Protein AF-A0A0D2ZWQ7-F1 (afdb_monomer_lite)

Organism: NCBI:txid109376

Structure (mmCIF, N/CA/C/O backbone):
data_AF-A0A0D2ZWQ7-F1
#
_entry.id   AF-A0A0D2ZWQ7-F1
#
loop_
_atom_site.group_PDB
_atom_site.id
_atom_site.type_symbol
_atom_site.label_atom_id
_atom_site.label_alt_id
_atom_site.label_comp_id
_atom_site.label_asym_id
_atom_site.label_entity_id
_atom_site.label_seq_id
_atom_site.pdbx_PDB_ins_code
_atom_site.Cartn_x
_atom_site.Cartn_y
_atom_site.Cartn_z
_atom_site.occupancy
_atom_site.B_iso_or_equiv
_atom_site.auth_seq_id
_atom_site.auth_comp_id
_atom_site.auth_asym_id
_atom_site.auth_atom_id
_atom_site.pdbx_PDB_model_num
ATOM 1 N N . MET A 1 1 ? -3.722 4.386 -7.319 1.00 61.53 1 MET A N 1
ATOM 2 C CA . MET A 1 1 ? -4.196 3.018 -7.035 1.00 61.53 1 MET A CA 1
ATOM 3 C C . MET A 1 1 ? -5.695 3.056 -6.794 1.00 61.53 1 MET A C 1
ATOM 5 O O . MET A 1 1 ? -6.124 3.826 -5.941 1.00 61.53 1 MET A O 1
ATOM 9 N N . MET A 1 2 ? -6.495 2.307 -7.557 1.00 65.75 2 MET A N 1
ATOM 10 C CA . MET A 1 2 ? -7.958 2.327 -7.423 1.00 65.75 2 MET A CA 1
ATOM 11 C C . MET A 1 2 ? -8.424 1.376 -6.317 1.00 65.75 2 MET A C 1
ATOM 13 O O . MET A 1 2 ? -8.824 0.245 -6.560 1.00 65.75 2 MET A O 1
ATOM 17 N N . TYR A 1 3 ? -8.376 1.853 -5.074 1.00 66.62 3 TYR A N 1
ATOM 18 C CA . TYR A 1 3 ? -8.781 1.087 -3.887 1.00 66.62 3 TYR A CA 1
ATOM 19 C C . TYR A 1 3 ? -10.262 0.687 -3.869 1.00 66.62 3 TYR A C 1
ATOM 21 O O . TYR A 1 3 ? -10.643 -0.233 -3.151 1.00 66.62 3 TYR A O 1
ATOM 29 N N . SER A 1 4 ? -11.090 1.356 -4.673 1.00 66.12 4 SER A N 1
ATOM 30 C CA . SER A 1 4 ? -12.490 0.998 -4.917 1.00 66.12 4 SER A CA 1
ATOM 31 C C . SER A 1 4 ? -12.658 -0.352 -5.619 1.00 66.12 4 SER A C 1
ATOM 33 O O . SER A 1 4 ? -13.744 -0.918 -5.565 1.00 66.12 4 SER A O 1
ATOM 35 N N . MET A 1 5 ? -11.604 -0.869 -6.259 1.00 71.50 5 MET A N 1
ATOM 36 C CA . MET A 1 5 ? -11.620 -2.137 -6.993 1.00 71.50 5 MET A CA 1
ATOM 37 C C . MET A 1 5 ? -11.213 -3.344 -6.143 1.00 71.50 5 MET A C 1
ATOM 39 O O . MET A 1 5 ? -11.209 -4.462 -6.654 1.00 71.50 5 MET A O 1
ATOM 43 N N . LEU A 1 6 ? -10.855 -3.146 -4.868 1.00 82.38 6 LEU A N 1
ATOM 44 C CA . LEU A 1 6 ? -10.556 -4.267 -3.982 1.00 82.38 6 LEU A CA 1
ATOM 45 C C . LEU A 1 6 ? -11.805 -5.135 -3.826 1.00 82.38 6 LEU A C 1
ATOM 47 O O . LEU A 1 6 ? -12.856 -4.652 -3.405 1.00 82.38 6 LEU A O 1
ATOM 51 N N . ARG A 1 7 ? -11.675 -6.418 -4.164 1.00 84.25 7 ARG A N 1
ATOM 52 C CA . ARG A 1 7 ? -12.740 -7.411 -3.979 1.00 84.25 7 ARG A CA 1
ATOM 53 C C . ARG A 1 7 ? -12.816 -7.884 -2.530 1.00 84.25 7 ARG A C 1
ATOM 55 O O . ARG A 1 7 ? -13.904 -8.136 -2.024 1.00 84.25 7 ARG A O 1
ATOM 62 N N . PHE A 1 8 ? -11.661 -7.941 -1.866 1.00 87.25 8 PHE A N 1
ATOM 63 C CA . PHE A 1 8 ? -11.509 -8.420 -0.497 1.00 87.25 8 PHE A CA 1
ATOM 64 C C . PHE A 1 8 ? -10.645 -7.482 0.353 1.00 87.25 8 PHE A C 1
ATOM 66 O O . PHE A 1 8 ? -9.791 -6.744 -0.150 1.00 87.25 8 PHE A O 1
ATOM 73 N N . GLY A 1 9 ? -10.851 -7.540 1.668 1.00 87.38 9 GLY A N 1
ATOM 74 C CA . GLY A 1 9 ? -10.054 -6.867 2.693 1.00 87.38 9 GLY A CA 1
ATOM 75 C C . GLY A 1 9 ? -8.712 -7.552 2.930 1.00 87.38 9 GLY A C 1
ATOM 76 O O . GLY A 1 9 ? -8.467 -8.088 4.008 1.00 87.38 9 GLY A O 1
ATOM 77 N N . TYR A 1 10 ? -7.837 -7.558 1.923 1.00 88.88 10 TYR A N 1
ATOM 78 C CA . TYR A 1 10 ? -6.479 -8.079 2.078 1.00 88.88 10 TYR A CA 1
ATOM 79 C C . TYR A 1 10 ? -5.707 -7.278 3.139 1.00 88.88 10 TYR A C 1
ATOM 81 O O . TYR A 1 10 ? -5.833 -6.064 3.232 1.00 88.88 10 TYR A O 1
ATOM 89 N N . SER A 1 11 ? -4.887 -7.938 3.958 1.00 85.38 11 SER A N 1
ATOM 90 C CA . SER A 1 11 ? -4.114 -7.247 5.004 1.00 85.38 11 SER A CA 1
ATOM 91 C C . SER A 1 11 ? -2.804 -6.645 4.487 1.00 85.38 11 SER A C 1
ATOM 93 O O . SER A 1 11 ? -2.291 -5.679 5.054 1.00 85.38 11 SER A O 1
ATOM 95 N N . LYS A 1 12 ? -2.238 -7.217 3.416 1.00 89.00 12 LYS A N 1
ATOM 96 C CA . LYS A 1 12 ? -0.945 -6.840 2.827 1.00 89.00 12 LYS A CA 1
ATOM 97 C C . LYS A 1 12 ? -0.994 -6.973 1.308 1.00 89.00 12 LYS A C 1
ATOM 99 O O . LYS A 1 12 ? -1.640 -7.877 0.788 1.00 89.00 12 LYS A O 1
ATOM 104 N N . TRP A 1 13 ? -0.205 -6.151 0.615 1.00 88.81 13 TRP A N 1
ATOM 105 C CA . TRP A 1 13 ? -0.049 -6.197 -0.844 1.00 88.81 13 TRP A CA 1
ATOM 106 C C . TRP A 1 13 ? 0.357 -7.577 -1.378 1.00 88.81 13 TRP A C 1
ATOM 108 O O . TRP A 1 13 ? -0.135 -8.022 -2.407 1.00 88.81 13 TRP A O 1
ATOM 118 N N . SER A 1 14 ? 1.259 -8.267 -0.679 1.00 89.44 14 SER A N 1
ATOM 119 C CA . SER A 1 14 ? 1.778 -9.570 -1.105 1.00 89.44 14 SER A CA 1
ATOM 120 C C . SER A 1 14 ? 0.754 -10.704 -1.037 1.00 89.44 14 SER A C 1
ATOM 122 O O . SER A 1 14 ? 0.969 -11.725 -1.678 1.00 89.44 14 SER A O 1
ATOM 124 N N . VAL A 1 15 ? -0.327 -10.532 -0.267 1.00 91.19 15 VAL A N 1
ATOM 125 C CA . VAL A 1 15 ? -1.411 -11.520 -0.121 1.00 91.19 15 VAL A CA 1
ATOM 126 C C . VAL A 1 15 ? -2.427 -11.395 -1.261 1.00 91.19 15 VAL A C 1
ATOM 128 O O . VAL A 1 15 ? -3.196 -12.319 -1.502 1.00 91.19 15 VAL A O 1
ATOM 131 N N . ILE A 1 16 ? -2.422 -10.268 -1.977 1.00 90.81 16 ILE A N 1
ATOM 132 C CA . ILE A 1 16 ? -3.299 -10.055 -3.126 1.00 90.81 16 ILE A CA 1
ATOM 133 C C . ILE A 1 16 ? -2.891 -11.029 -4.245 1.00 90.81 16 ILE A C 1
ATOM 135 O O . ILE A 1 16 ? -1.696 -11.105 -4.572 1.00 90.81 16 ILE A O 1
ATOM 139 N N . PRO A 1 17 ? -3.853 -11.752 -4.846 1.00 92.69 17 PRO A N 1
ATOM 140 C CA . PRO A 1 17 ? -3.604 -12.635 -5.976 1.00 92.69 17 PRO A CA 1
ATOM 141 C C . PRO A 1 17 ? -2.795 -11.960 -7.095 1.00 92.69 17 PRO A C 1
ATOM 143 O O . PRO A 1 17 ? -2.876 -10.748 -7.322 1.00 92.69 17 PRO A O 1
ATOM 146 N N . SER A 1 18 ? -1.927 -12.726 -7.757 1.00 90.38 18 SER A N 1
ATOM 147 C CA . SER A 1 18 ? -1.041 -12.190 -8.800 1.00 90.38 18 SER A CA 1
ATOM 148 C C . SER A 1 18 ? -1.811 -11.641 -9.996 1.00 90.38 18 SER A C 1
ATOM 150 O O . SER A 1 18 ? -1.415 -10.611 -10.526 1.00 90.38 18 SER A O 1
ATOM 152 N N . ASP A 1 19 ? -2.916 -12.280 -10.370 1.00 90.31 19 ASP A N 1
ATOM 153 C CA . ASP A 1 19 ? -3.829 -11.844 -11.426 1.00 90.31 19 ASP A CA 1
ATOM 154 C C . ASP A 1 19 ? -4.469 -10.485 -11.106 1.00 90.31 19 ASP A C 1
ATOM 156 O O . ASP A 1 19 ? -4.467 -9.596 -11.956 1.00 90.31 19 ASP A O 1
ATOM 160 N N . GLU A 1 20 ? -4.923 -10.255 -9.869 1.00 89.81 20 GLU A N 1
ATOM 161 C CA . GLU A 1 20 ? -5.430 -8.937 -9.453 1.00 89.81 20 GLU A CA 1
ATOM 162 C C . GLU A 1 20 ? -4.343 -7.852 -9.516 1.00 89.81 20 GLU A C 1
ATOM 164 O O . GLU A 1 20 ? -4.583 -6.746 -10.009 1.00 89.81 20 GLU A 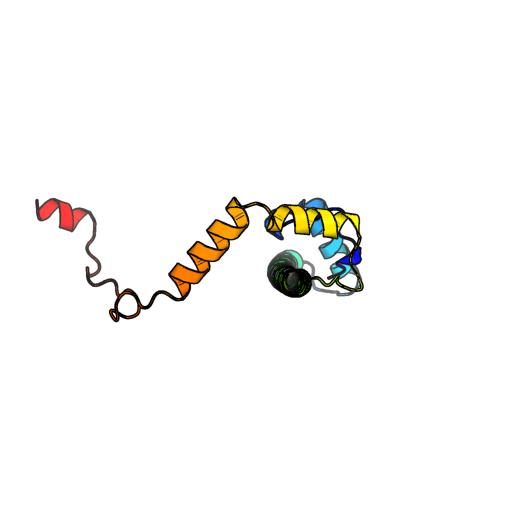O 1
ATOM 169 N N . ARG A 1 21 ? -3.120 -8.167 -9.069 1.00 90.88 21 ARG A N 1
ATOM 170 C CA . ARG A 1 21 ? -1.989 -7.228 -9.158 1.00 90.88 21 ARG A CA 1
ATOM 171 C C . ARG A 1 21 ? -1.596 -6.934 -10.604 1.00 90.88 21 ARG A C 1
ATOM 173 O O . ARG A 1 21 ? -1.276 -5.790 -10.929 1.00 90.88 21 ARG A O 1
ATOM 180 N N . GLU A 1 22 ? -1.651 -7.943 -11.466 1.00 91.12 22 GLU A N 1
ATOM 181 C CA . GLU A 1 22 ? -1.363 -7.811 -12.889 1.00 91.12 22 GLU A CA 1
ATOM 182 C C . GLU A 1 22 ? -2.417 -6.962 -13.604 1.00 91.12 22 GLU A C 1
ATOM 184 O O . GLU A 1 22 ? -2.057 -6.114 -14.417 1.00 91.12 22 GLU A O 1
ATOM 189 N N . LEU A 1 23 ? -3.703 -7.104 -13.268 1.00 91.12 23 LEU A N 1
ATOM 190 C CA . LEU A 1 23 ? -4.764 -6.254 -13.821 1.00 91.12 23 LEU A CA 1
ATOM 191 C C . LEU A 1 23 ? -4.494 -4.767 -13.563 1.00 91.12 23 LEU A C 1
ATOM 193 O O . LEU A 1 23 ? -4.636 -3.945 -14.469 1.00 91.12 23 LEU A O 1
ATOM 197 N N . TRP A 1 24 ? -4.047 -4.411 -12.359 1.00 89.69 24 TRP A N 1
ATOM 198 C CA . TRP A 1 24 ? -3.682 -3.028 -12.052 1.00 89.69 24 TRP A CA 1
ATOM 199 C C . TRP A 1 24 ? -2.438 -2.558 -12.801 1.00 89.69 24 TRP A C 1
ATOM 201 O O . TRP A 1 24 ? -2.390 -1.402 -13.222 1.00 89.69 24 TRP A O 1
ATOM 211 N N . PHE A 1 25 ? -1.453 -3.436 -12.996 1.00 91.81 25 PHE A N 1
ATOM 212 C CA . PHE A 1 25 ? -0.293 -3.113 -13.822 1.00 91.81 25 PHE A CA 1
ATOM 213 C C . PHE A 1 25 ? -0.685 -2.895 -15.289 1.00 91.81 25 PHE A C 1
ATOM 215 O O . PHE A 1 25 ? -0.237 -1.929 -15.897 1.00 91.81 25 PHE A O 1
ATOM 222 N N . ARG A 1 26 ? -1.573 -3.730 -15.842 1.00 91.50 26 ARG A N 1
ATOM 223 C CA . ARG A 1 26 ? -2.101 -3.577 -17.206 1.00 91.50 26 ARG A CA 1
ATOM 224 C C . ARG A 1 26 ? -2.860 -2.263 -17.373 1.00 91.50 26 ARG A C 1
ATOM 226 O O . ARG A 1 26 ? -2.654 -1.586 -18.370 1.00 91.50 26 ARG A O 1
ATOM 233 N N . GLN A 1 27 ? -3.675 -1.870 -16.393 1.00 90.50 27 GLN A N 1
ATOM 234 C CA . GLN A 1 27 ? -4.362 -0.574 -16.418 1.00 90.50 27 GLN A CA 1
ATOM 235 C C . GLN A 1 27 ? -3.366 0.591 -16.418 1.00 90.50 27 GLN A C 1
ATOM 237 O O . GLN A 1 27 ? -3.518 1.538 -17.180 1.00 90.50 27 GLN A O 1
ATOM 242 N N . PHE A 1 28 ? -2.319 0.505 -15.596 1.00 91.12 28 PHE A N 1
ATOM 243 C CA . PHE A 1 28 ? -1.232 1.480 -15.605 1.00 91.12 28 PHE A CA 1
ATOM 244 C C . PHE A 1 28 ? -0.511 1.512 -16.966 1.00 91.12 28 PHE A C 1
ATOM 246 O O . PHE A 1 28 ? -0.277 2.582 -17.512 1.00 91.12 28 PHE A O 1
ATOM 253 N N . ALA A 1 29 ?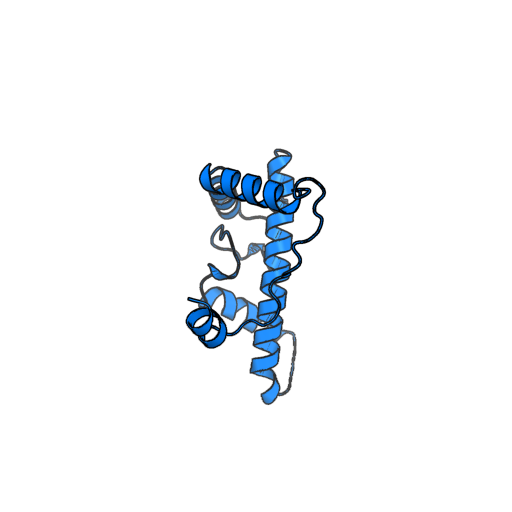 -0.232 0.354 -17.563 1.00 92.25 29 ALA A N 1
ATOM 254 C CA . ALA A 1 29 ? 0.415 0.249 -18.871 1.00 92.25 29 ALA A CA 1
ATOM 255 C C . ALA A 1 29 ? -0.428 0.782 -20.044 1.00 92.25 29 ALA A C 1
ATOM 257 O O . ALA A 1 29 ? 0.115 1.028 -21.113 1.00 92.25 29 ALA A O 1
ATOM 258 N N . GLN A 1 30 ? -1.741 0.969 -19.870 1.00 91.06 30 GLN A N 1
ATOM 259 C CA . GLN A 1 30 ? -2.589 1.610 -20.883 1.00 91.06 30 GLN A CA 1
ATOM 260 C C . GLN A 1 30 ? -2.401 3.131 -20.933 1.00 91.06 30 GLN A C 1
ATOM 262 O O . GLN A 1 30 ? -2.594 3.736 -21.984 1.00 91.06 30 GLN A O 1
ATOM 267 N N . GLU A 1 31 ? -2.054 3.758 -19.808 1.00 92.06 31 GLU A N 1
ATOM 268 C CA . GLU A 1 31 ? -1.930 5.219 -19.701 1.00 92.06 31 GLU A CA 1
ATOM 269 C C . GLU A 1 31 ? -0.510 5.716 -19.999 1.00 92.06 31 GLU A C 1
ATOM 271 O O . GLU A 1 31 ? -0.314 6.879 -20.353 1.00 92.06 31 GLU A O 1
ATOM 276 N N . PHE A 1 32 ? 0.488 4.841 -19.869 1.00 91.94 32 PHE A N 1
ATOM 277 C CA . PHE A 1 32 ? 1.898 5.190 -19.985 1.00 91.94 32 PHE A CA 1
ATOM 278 C C . PHE A 1 32 ? 2.588 4.301 -21.017 1.00 91.94 32 PHE A C 1
ATOM 280 O O . PHE A 1 32 ? 2.417 3.088 -21.017 1.00 91.94 32 PHE A O 1
ATOM 287 N N . ASN A 1 33 ? 3.419 4.910 -21.862 1.00 91.44 33 ASN A N 1
ATOM 288 C CA . ASN A 1 33 ? 4.194 4.204 -22.880 1.00 91.44 33 ASN A CA 1
ATOM 289 C C . ASN A 1 33 ? 5.678 4.159 -22.492 1.00 91.44 33 ASN A C 1
ATOM 291 O O . ASN A 1 33 ? 6.220 5.134 -21.968 1.00 91.44 33 ASN A O 1
ATOM 295 N N . TRP A 1 34 ? 6.344 3.042 -22.783 1.00 94.69 34 TRP A N 1
ATOM 296 C CA . TRP A 1 34 ? 7.786 2.850 -22.600 1.00 94.69 34 TRP A CA 1
ATOM 297 C C . TRP A 1 34 ? 8.337 1.867 -23.640 1.00 94.69 34 TRP A C 1
ATOM 299 O O . TRP A 1 34 ? 7.584 1.124 -24.267 1.00 94.69 34 TRP A O 1
ATOM 309 N N . HIS A 1 35 ? 9.661 1.853 -23.826 1.00 95.19 35 HIS A N 1
ATOM 310 C CA . HIS A 1 35 ? 10.317 0.881 -24.706 1.00 95.19 35 HIS A CA 1
ATOM 311 C C . HIS A 1 35 ? 10.188 -0.538 -24.137 1.00 95.19 35 HIS A C 1
ATOM 313 O O . HIS A 1 35 ? 10.372 -0.720 -22.933 1.00 95.19 35 HIS A O 1
ATOM 319 N N . SER A 1 36 ? 9.925 -1.543 -24.978 1.00 91.50 36 SER A N 1
ATOM 320 C CA . SER A 1 36 ? 9.652 -2.927 -24.545 1.00 91.50 36 SER A CA 1
ATOM 321 C C . SER A 1 36 ? 10.709 -3.493 -23.597 1.00 91.50 36 SER A C 1
ATOM 323 O O . SER A 1 36 ? 10.364 -4.185 -22.640 1.00 91.50 36 SER A O 1
ATOM 325 N N . ASP A 1 37 ? 11.972 -3.124 -23.79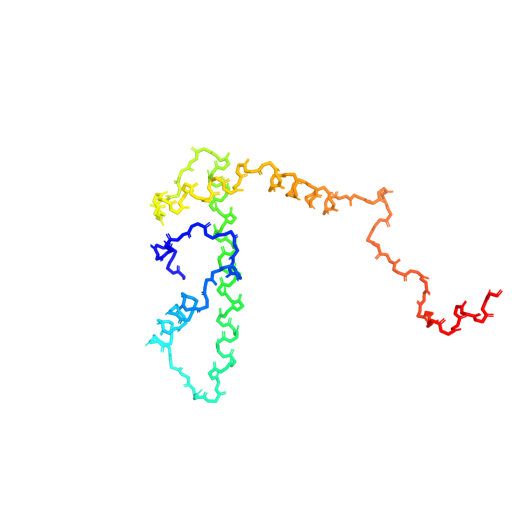5 1.00 96.12 37 ASP A N 1
ATOM 326 C CA . ASP A 1 37 ? 13.113 -3.601 -23.001 1.00 96.12 37 ASP A CA 1
ATOM 327 C C . ASP A 1 37 ? 13.070 -3.123 -21.540 1.00 96.12 37 ASP A C 1
ATOM 329 O O . ASP A 1 37 ? 13.696 -3.707 -20.659 1.00 96.12 37 ASP A O 1
ATOM 333 N N . LEU A 1 38 ? 12.297 -2.072 -21.252 1.00 94.75 38 LEU A N 1
ATOM 334 C CA . LEU A 1 38 ? 12.101 -1.544 -19.903 1.00 94.75 38 LEU A CA 1
ATOM 335 C C . LEU A 1 38 ? 10.935 -2.208 -19.165 1.00 94.75 38 LEU A C 1
ATOM 337 O O . LEU A 1 38 ? 10.738 -1.922 -17.985 1.00 94.75 38 LEU A O 1
ATOM 341 N N . THR A 1 39 ? 10.170 -3.092 -19.811 1.00 93.75 39 THR A N 1
ATOM 342 C CA . THR A 1 39 ? 8.923 -3.644 -19.253 1.00 93.75 39 THR A CA 1
ATOM 343 C C . THR A 1 39 ? 9.128 -4.321 -17.902 1.00 93.75 39 THR A C 1
ATOM 345 O O . THR A 1 39 ? 8.363 -4.074 -16.969 1.00 93.75 39 THR A O 1
ATOM 348 N N . GLU A 1 40 ? 10.186 -5.119 -17.754 1.00 94.25 40 GLU A N 1
ATOM 349 C CA . GLU A 1 40 ? 10.493 -5.782 -16.483 1.00 94.25 40 GLU A CA 1
ATOM 350 C C . GLU A 1 40 ? 10.846 -4.764 -15.386 1.00 94.25 40 GLU A C 1
ATOM 352 O O . GLU A 1 40 ? 10.323 -4.824 -14.270 1.00 94.25 40 GLU A O 1
ATOM 357 N N . THR A 1 41 ? 11.668 -3.769 -15.726 1.00 96.12 41 THR A N 1
ATOM 358 C CA . THR A 1 41 ? 12.065 -2.696 -14.804 1.00 96.12 41 THR A CA 1
ATOM 359 C C . THR A 1 41 ? 10.855 -1.887 -14.341 1.00 96.12 41 THR A C 1
ATOM 361 O O . THR A 1 41 ? 10.693 -1.632 -13.144 1.00 96.12 41 THR A O 1
ATOM 364 N N . VAL A 1 42 ? 9.978 -1.512 -15.273 1.00 96.06 42 VAL A N 1
ATOM 365 C CA . VAL A 1 42 ? 8.752 -0.760 -14.990 1.00 96.06 42 VAL A CA 1
ATOM 366 C C . VAL A 1 42 ? 7.798 -1.592 -14.135 1.00 96.06 42 VAL A C 1
ATOM 368 O O . VAL A 1 42 ? 7.291 -1.081 -13.140 1.00 96.06 42 VAL A O 1
ATOM 371 N N . SER A 1 43 ? 7.617 -2.881 -14.437 1.00 94.00 43 SER A N 1
ATOM 372 C CA . SER A 1 43 ? 6.792 -3.797 -13.636 1.00 94.00 43 SER A CA 1
ATOM 373 C C . SER A 1 43 ? 7.300 -3.936 -12.199 1.00 94.00 43 SER A C 1
ATOM 375 O O . SER A 1 43 ? 6.528 -3.844 -11.237 1.00 94.00 43 SER A O 1
ATOM 377 N N . LYS A 1 44 ? 8.618 -4.075 -12.014 1.00 94.94 44 LYS A N 1
ATOM 378 C CA . LYS A 1 44 ? 9.232 -4.134 -10.683 1.00 94.94 44 LYS A CA 1
ATOM 379 C C . LYS A 1 44 ? 9.011 -2.837 -9.905 1.00 94.94 44 LYS A C 1
ATOM 381 O O . LYS A 1 44 ? 8.550 -2.872 -8.763 1.00 94.94 44 LYS A O 1
ATOM 386 N N . LYS A 1 45 ? 9.279 -1.686 -10.529 1.00 95.75 45 LYS A N 1
ATOM 387 C CA . LYS A 1 45 ? 9.097 -0.367 -9.901 1.00 95.75 45 LYS A CA 1
ATOM 388 C C . LYS A 1 45 ? 7.639 -0.062 -9.591 1.00 95.75 45 LYS A C 1
ATOM 390 O O . LYS A 1 45 ? 7.341 0.490 -8.531 1.00 95.75 45 LYS A O 1
ATOM 395 N N . PHE A 1 46 ? 6.730 -0.469 -10.470 1.00 94.38 46 PHE A N 1
ATOM 396 C CA . PHE A 1 46 ? 5.301 -0.394 -10.224 1.00 94.38 46 PHE A CA 1
ATOM 397 C C . PHE A 1 46 ? 4.919 -1.201 -8.983 1.00 94.38 46 PHE A C 1
ATOM 399 O O . PHE A 1 46 ? 4.265 -0.663 -8.096 1.00 94.38 46 PHE A O 1
ATOM 406 N N . ASN A 1 47 ? 5.377 -2.451 -8.868 1.00 92.44 47 ASN A N 1
ATOM 407 C CA . ASN A 1 47 ? 5.089 -3.295 -7.707 1.00 92.44 47 ASN A CA 1
ATOM 408 C C . ASN A 1 47 ? 5.631 -2.712 -6.394 1.00 92.44 47 ASN A C 1
ATOM 410 O O . ASN A 1 47 ? 4.907 -2.693 -5.397 1.00 92.44 47 ASN A O 1
ATOM 414 N N . GLU A 1 48 ? 6.865 -2.196 -6.390 1.00 94.19 48 GLU A N 1
ATOM 415 C CA . GLU A 1 48 ? 7.443 -1.488 -5.236 1.00 94.19 48 GLU A CA 1
ATOM 416 C C . GLU A 1 48 ? 6.553 -0.304 -4.823 1.00 94.19 48 GLU A C 1
ATOM 418 O O . GLU A 1 48 ? 6.193 -0.147 -3.652 1.00 94.19 48 GLU A O 1
ATOM 423 N N . LYS A 1 49 ? 6.136 0.510 -5.800 1.00 94.31 49 LYS A N 1
ATOM 424 C CA . LYS A 1 49 ? 5.316 1.695 -5.542 1.00 94.31 49 LYS A CA 1
ATOM 425 C C . LYS A 1 49 ? 3.894 1.348 -5.110 1.00 94.31 49 LYS A C 1
ATOM 427 O O . LYS A 1 49 ? 3.338 2.019 -4.239 1.00 94.31 49 LYS A O 1
ATOM 432 N N . ALA A 1 50 ? 3.311 0.309 -5.695 1.00 92.50 50 ALA A N 1
ATOM 433 C CA . ALA A 1 50 ? 1.986 -0.185 -5.360 1.00 92.50 50 ALA A CA 1
ATOM 434 C C . ALA A 1 50 ? 1.954 -0.732 -3.929 1.00 92.50 50 ALA A C 1
ATOM 436 O O . ALA A 1 50 ? 1.047 -0.389 -3.174 1.00 92.50 50 ALA A O 1
ATOM 437 N N . MET A 1 51 ? 2.983 -1.479 -3.518 1.00 92.31 51 MET A N 1
ATOM 438 C CA . MET A 1 51 ? 3.137 -1.966 -2.145 1.00 92.31 51 MET A CA 1
ATOM 439 C C . MET A 1 51 ? 3.226 -0.820 -1.126 1.00 92.31 51 MET A C 1
ATOM 441 O O . MET A 1 51 ? 2.519 -0.837 -0.113 1.00 92.31 51 MET A O 1
ATOM 445 N N . ASP A 1 52 ? 4.062 0.188 -1.398 1.00 93.12 52 ASP A N 1
ATOM 446 C CA . ASP A 1 52 ? 4.200 1.386 -0.557 1.00 93.12 52 ASP A CA 1
ATOM 447 C C . ASP A 1 52 ? 2.869 2.147 -0.443 1.00 93.12 52 ASP A C 1
ATOM 449 O O . ASP A 1 52 ? 2.399 2.457 0.655 1.00 93.12 52 ASP A O 1
ATOM 453 N N . SER A 1 53 ? 2.216 2.395 -1.582 1.00 92.31 53 SER A N 1
ATOM 454 C CA . SER A 1 53 ? 0.936 3.103 -1.642 1.00 92.31 53 SER A CA 1
ATOM 455 C C . SER A 1 53 ? -0.163 2.353 -0.882 1.00 92.31 53 SER A C 1
ATOM 457 O O . SER A 1 53 ? -0.858 2.948 -0.056 1.00 92.31 53 SER A O 1
ATOM 459 N N . TYR A 1 54 ? -0.255 1.037 -1.084 1.00 91.75 54 TYR A N 1
ATOM 460 C CA . TYR A 1 54 ? -1.214 0.168 -0.410 1.00 91.75 54 TYR A CA 1
ATOM 461 C C . TYR A 1 54 ? -1.031 0.175 1.110 1.00 91.75 54 TYR A C 1
ATOM 463 O O . TYR A 1 54 ? -1.992 0.342 1.859 1.00 91.75 54 TYR A O 1
ATOM 471 N N . THR A 1 55 ? 0.213 0.057 1.575 1.00 90.50 55 THR A N 1
ATOM 472 C CA . THR A 1 55 ? 0.534 0.057 3.009 1.00 90.50 55 THR A CA 1
ATOM 473 C C . THR A 1 55 ? 0.161 1.387 3.662 1.00 90.50 55 THR A C 1
ATOM 475 O O . THR A 1 55 ? -0.457 1.410 4.728 1.00 90.50 55 THR A O 1
ATOM 478 N N . LYS A 1 56 ? 0.475 2.510 3.005 1.00 91.38 56 LYS A N 1
ATOM 479 C CA . LYS A 1 56 ? 0.088 3.850 3.472 1.00 91.38 56 LYS A CA 1
ATOM 480 C C . LYS A 1 56 ? -1.426 3.995 3.579 1.00 91.38 56 LYS A C 1
ATOM 482 O O . LYS A 1 56 ? -1.916 4.502 4.587 1.00 91.38 56 LYS A O 1
ATOM 487 N N . GLN A 1 57 ? -2.158 3.507 2.581 1.00 90.00 57 GLN A N 1
ATOM 488 C CA . GLN A 1 57 ? -3.615 3.540 2.585 1.00 90.00 57 GLN A CA 1
ATOM 489 C C . GLN A 1 57 ? -4.202 2.703 3.726 1.00 90.00 57 GLN A C 1
ATOM 491 O O . GLN A 1 57 ? -5.076 3.182 4.447 1.00 90.00 57 GLN A O 1
ATOM 496 N N . MET A 1 58 ? -3.691 1.485 3.928 1.00 90.31 58 MET A N 1
ATOM 497 C CA . MET A 1 58 ? -4.127 0.597 5.006 1.00 90.31 58 MET A CA 1
ATOM 498 C C . MET A 1 58 ? -3.940 1.250 6.379 1.00 90.31 58 MET A C 1
ATOM 500 O O . MET A 1 58 ? -4.845 1.231 7.211 1.00 90.31 58 MET A O 1
ATOM 504 N N . ASN A 1 59 ? -2.791 1.894 6.595 1.00 89.50 59 ASN A N 1
ATOM 505 C CA . ASN A 1 59 ? -2.513 2.626 7.828 1.00 89.50 59 ASN A CA 1
ATOM 506 C C . ASN A 1 59 ? -3.463 3.817 8.015 1.00 89.50 59 ASN A C 1
ATOM 508 O O . ASN A 1 59 ? -4.011 3.989 9.102 1.00 89.50 59 ASN A O 1
ATOM 512 N N . ALA A 1 60 ? -3.713 4.602 6.962 1.00 91.81 60 ALA A N 1
ATOM 513 C CA . ALA A 1 60 ? -4.654 5.720 7.015 1.00 91.81 60 ALA A CA 1
ATOM 514 C C . ALA A 1 60 ? -6.073 5.250 7.379 1.00 91.81 60 ALA A C 1
ATOM 516 O O . ALA A 1 60 ? -6.732 5.837 8.237 1.00 91.81 60 ALA A O 1
ATOM 517 N N . TRP A 1 61 ? -6.526 4.153 6.774 1.00 92.00 61 TRP A N 1
ATOM 518 C CA . TRP A 1 61 ? -7.797 3.517 7.096 1.00 92.00 61 TRP A CA 1
ATOM 519 C C . TRP A 1 61 ? -7.849 2.991 8.531 1.00 92.00 61 TRP A C 1
ATOM 521 O O . TRP A 1 61 ? -8.825 3.258 9.232 1.00 92.00 61 TRP A O 1
ATOM 531 N N . LYS A 1 62 ? -6.784 2.345 9.013 1.00 90.56 62 LYS A N 1
ATOM 532 C CA . LYS A 1 62 ? -6.683 1.886 10.404 1.00 90.56 62 LYS A CA 1
ATOM 533 C C . LYS A 1 62 ? -6.779 3.048 11.398 1.00 90.56 62 LYS A C 1
ATOM 535 O O . LYS A 1 62 ? -7.484 2.940 12.395 1.00 90.56 62 LYS A O 1
ATOM 540 N N . THR A 1 63 ? -6.148 4.189 11.113 1.00 91.88 63 THR A N 1
ATOM 541 C CA . THR A 1 63 ? -6.268 5.405 11.940 1.00 91.88 63 THR A CA 1
ATOM 542 C C . THR A 1 63 ? -7.694 5.963 11.964 1.00 91.88 63 THR A C 1
ATOM 544 O O . THR A 1 63 ? -8.132 6.500 12.980 1.00 91.88 63 THR A O 1
ATOM 547 N N . VAL A 1 64 ? -8.433 5.858 10.857 1.00 93.31 64 VAL A N 1
ATOM 548 C CA . VAL A 1 64 ? -9.845 6.265 10.794 1.00 93.31 64 VAL A CA 1
ATOM 549 C C . VAL A 1 64 ? -10.722 5.315 11.615 1.00 93.31 64 VAL A C 1
ATOM 551 O O . VAL A 1 64 ? -11.547 5.792 12.395 1.00 93.31 64 VAL A O 1
ATOM 554 N N . TRP A 1 65 ? -10.488 4.003 11.512 1.00 92.75 65 TRP A N 1
ATOM 555 C CA . TRP A 1 65 ? -11.165 2.989 12.327 1.00 92.75 65 TRP A CA 1
ATOM 556 C C . TRP A 1 65 ? -10.941 3.205 13.826 1.00 92.75 65 TRP A C 1
ATOM 558 O O . TRP A 1 65 ? -11.907 3.249 14.576 1.00 92.75 65 TRP A O 1
ATOM 568 N N . GLN A 1 66 ? -9.702 3.468 14.255 1.00 90.44 66 GLN A N 1
ATOM 569 C CA . GLN A 1 66 ? -9.371 3.767 15.659 1.00 90.44 66 GLN A CA 1
ATOM 570 C C . GLN A 1 66 ? -10.116 4.987 16.228 1.00 90.44 66 GLN A C 1
ATOM 572 O O . GLN A 1 66 ? -10.249 5.123 17.440 1.00 90.44 66 GLN A O 1
ATOM 577 N N . LYS A 1 67 ? -10.603 5.888 15.366 1.00 93.81 67 LYS A N 1
ATOM 578 C CA . LYS A 1 67 ? -11.429 7.046 15.745 1.00 93.81 67 LYS A CA 1
ATOM 579 C C . LYS A 1 67 ? -12.932 6.748 15.673 1.00 93.81 67 LYS A C 1
ATOM 581 O O . LYS A 1 67 ? -13.721 7.690 15.695 1.00 93.81 67 LYS A O 1
ATOM 586 N N . ASN A 1 68 ? -13.318 5.479 15.536 1.00 92.19 68 ASN A N 1
ATOM 587 C CA . ASN A 1 68 ? -14.690 5.011 15.324 1.00 92.19 68 ASN A CA 1
ATOM 588 C C . ASN A 1 68 ? -15.377 5.685 14.121 1.00 92.19 68 ASN A C 1
ATOM 590 O O . ASN A 1 68 ? -16.563 6.006 14.156 1.00 92.19 68 ASN A O 1
ATOM 594 N N . LYS A 1 69 ? -14.619 5.943 13.047 1.00 92.69 69 LYS A N 1
ATOM 595 C CA . LYS A 1 69 ? -15.117 6.535 11.795 1.00 92.69 69 LYS A CA 1
ATOM 596 C C . LYS A 1 69 ? -14.947 5.558 10.633 1.00 92.69 69 LYS A C 1
ATOM 598 O O . LYS A 1 69 ? -14.152 4.624 10.701 1.00 92.69 69 LYS A O 1
ATOM 603 N N . ARG A 1 70 ? -15.664 5.811 9.532 1.00 89.69 70 ARG A N 1
ATOM 604 C CA . ARG A 1 70 ? -15.554 5.051 8.277 1.00 89.69 70 ARG A CA 1
ATOM 605 C C . ARG A 1 70 ? -14.961 5.915 7.149 1.00 89.69 70 ARG A C 1
ATOM 607 O O . ARG A 1 70 ? -15.400 7.054 6.976 1.00 89.69 70 ARG A O 1
ATOM 614 N N . PRO A 1 71 ? -13.990 5.407 6.365 1.00 88.50 71 PRO A N 1
ATOM 615 C CA . PRO A 1 71 ? -13.483 6.093 5.175 1.00 88.50 71 PRO A CA 1
ATOM 616 C C . PRO A 1 71 ? -14.565 6.304 4.100 1.00 88.50 71 PRO A C 1
ATOM 618 O O . PRO A 1 71 ? -15.436 5.460 3.915 1.00 88.50 71 PRO A O 1
ATOM 621 N N . ARG A 1 72 ? -14.489 7.411 3.346 1.00 82.69 72 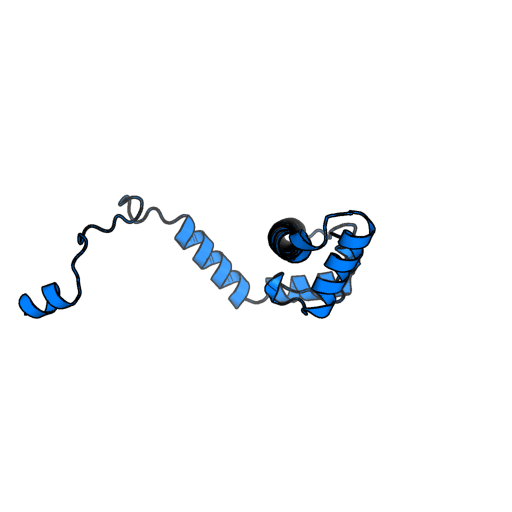ARG A N 1
ATOM 622 C CA . ARG A 1 72 ? -15.534 7.819 2.382 1.00 82.69 72 ARG A CA 1
ATOM 623 C C . ARG A 1 72 ? -15.655 6.916 1.145 1.00 82.69 72 ARG A C 1
ATOM 625 O O . ARG A 1 72 ? -16.755 6.732 0.644 1.00 82.69 72 ARG A O 1
ATOM 632 N N . PHE A 1 73 ? -14.545 6.368 0.650 1.00 81.38 73 PHE A N 1
ATOM 633 C CA . PHE A 1 73 ? -14.483 5.663 -0.641 1.00 81.38 73 PHE A CA 1
ATOM 634 C C . PHE A 1 73 ? -14.013 4.212 -0.484 1.00 81.38 73 PHE A C 1
ATOM 636 O O . PHE A 1 73 ? -13.057 3.788 -1.129 1.00 81.38 73 PHE A O 1
ATOM 643 N N . ILE A 1 74 ? -14.656 3.464 0.415 1.00 84.88 74 ILE A N 1
ATOM 644 C CA . ILE A 1 74 ? -14.367 2.044 0.636 1.00 84.88 74 ILE A CA 1
ATOM 645 C C . ILE A 1 74 ? -15.635 1.196 0.518 1.00 84.88 74 ILE A C 1
ATOM 647 O O . ILE A 1 74 ? -16.690 1.540 1.067 1.00 84.88 74 ILE A O 1
ATOM 651 N N . ASN A 1 75 ? -15.510 0.068 -0.183 1.00 88.12 75 ASN A N 1
ATOM 652 C CA . ASN A 1 75 ? -16.545 -0.956 -0.231 1.00 88.12 75 ASN A CA 1
ATOM 653 C C . ASN A 1 75 ? -16.844 -1.458 1.199 1.00 88.12 75 ASN A C 1
ATOM 655 O O . ASN A 1 75 ? -15.922 -1.704 1.975 1.00 88.12 75 ASN A O 1
ATOM 659 N N . GLY A 1 76 ? -18.127 -1.570 1.561 1.00 89.44 76 GLY A N 1
ATOM 660 C CA . GLY A 1 76 ? -18.550 -1.966 2.910 1.00 89.44 76 GLY A CA 1
ATOM 661 C C . GLY A 1 76 ? -18.045 -3.346 3.321 1.00 89.44 76 GLY A C 1
ATOM 662 O O . GLY A 1 76 ? -17.494 -3.485 4.405 1.00 89.44 76 GLY A O 1
ATOM 663 N N . THR A 1 77 ? -18.117 -4.325 2.422 1.00 91.12 77 THR A N 1
ATOM 664 C CA . THR A 1 77 ? -17.673 -5.697 2.696 1.00 91.12 77 THR A CA 1
ATOM 665 C C . THR A 1 77 ? -16.161 -5.770 2.898 1.00 91.12 77 THR A C 1
ATOM 667 O O . THR A 1 77 ? -15.681 -6.417 3.825 1.00 91.12 77 THR A O 1
ATOM 670 N N . VAL A 1 78 ? -15.394 -5.053 2.070 1.00 91.00 78 VAL A N 1
ATOM 671 C CA . VAL A 1 78 ? -13.934 -4.935 2.235 1.00 91.00 78 VAL A CA 1
ATOM 672 C C . VAL A 1 78 ? -13.608 -4.303 3.585 1.00 91.00 78 VAL A C 1
ATOM 674 O O . VAL A 1 78 ? -12.704 -4.759 4.279 1.00 91.00 78 VAL A O 1
ATOM 677 N N . TRP A 1 79 ? -14.352 -3.266 3.973 1.00 91.75 79 TRP A N 1
ATOM 678 C CA . TRP A 1 79 ? -14.159 -2.583 5.246 1.00 91.75 79 TRP A CA 1
ATOM 679 C C . TRP A 1 79 ? -14.407 -3.495 6.449 1.00 91.75 79 TRP A C 1
ATOM 681 O O . TRP A 1 79 ? -13.574 -3.544 7.348 1.00 91.75 79 TRP A O 1
ATOM 691 N N . GLU A 1 80 ? -15.500 -4.254 6.441 1.00 91.81 80 GLU A N 1
ATOM 692 C CA . GLU A 1 80 ? -15.826 -5.224 7.494 1.00 91.81 80 GLU A CA 1
ATOM 693 C C . GLU A 1 80 ? -14.758 -6.317 7.615 1.00 91.81 80 GLU A C 1
ATOM 695 O O . GLU A 1 80 ? -14.321 -6.632 8.720 1.00 91.81 80 GLU A O 1
ATOM 700 N N . GLN A 1 81 ? -14.260 -6.839 6.490 1.00 92.62 81 GLN A N 1
ATOM 701 C CA . GLN A 1 81 ? -13.171 -7.824 6.486 1.00 92.62 81 GLN A CA 1
ATOM 702 C C . GLN A 1 81 ? -11.868 -7.262 7.074 1.00 92.62 81 GLN A C 1
ATOM 704 O O . GLN A 1 81 ? -11.156 -7.967 7.792 1.00 92.62 81 GLN A O 1
ATOM 709 N N . LEU A 1 82 ? -11.560 -5.989 6.803 1.00 91.38 82 LEU A N 1
ATOM 710 C CA . LEU A 1 82 ? -10.395 -5.316 7.382 1.00 91.38 82 LEU A CA 1
ATOM 711 C C . LEU A 1 82 ? -10.551 -5.081 8.885 1.00 91.38 82 LEU A C 1
ATOM 713 O O . LEU A 1 82 ? -9.599 -5.322 9.627 1.00 91.38 82 LEU A O 1
ATOM 717 N N . ILE A 1 83 ? -11.738 -4.667 9.340 1.00 91.44 83 ILE A N 1
ATOM 718 C CA . ILE A 1 83 ? -12.042 -4.531 10.771 1.00 91.44 83 ILE A CA 1
ATOM 719 C C . ILE A 1 83 ? -11.861 -5.877 11.469 1.00 91.44 83 ILE A C 1
ATOM 721 O O . ILE A 1 83 ? -11.095 -5.955 12.425 1.00 91.44 83 ILE A O 1
ATOM 725 N N . ALA A 1 84 ? -12.456 -6.945 10.932 1.00 91.06 84 ALA A N 1
ATOM 726 C CA . ALA A 1 84 ? -12.324 -8.287 11.488 1.00 91.06 84 ALA A CA 1
ATOM 727 C C . ALA A 1 84 ? -10.856 -8.738 11.578 1.00 91.06 84 ALA A C 1
ATOM 729 O O . ALA A 1 84 ? -10.473 -9.438 12.510 1.00 91.06 84 ALA A O 1
ATOM 730 N N . HIS A 1 85 ? -9.996 -8.333 10.637 1.00 89.00 85 HIS A N 1
ATOM 731 C CA . HIS A 1 85 ? -8.559 -8.598 10.720 1.00 89.00 85 HIS A CA 1
ATOM 732 C C . HIS A 1 85 ? -7.858 -7.795 11.830 1.00 89.00 85 HIS A C 1
ATOM 734 O O . HIS A 1 85 ? -6.953 -8.323 12.484 1.00 89.00 85 HIS A O 1
ATOM 740 N N . TRP A 1 86 ? -8.242 -6.533 12.034 1.00 88.19 86 TRP A N 1
ATOM 741 C CA . TRP A 1 86 ? -7.660 -5.662 13.059 1.00 88.19 86 TRP A CA 1
ATOM 742 C C . TRP A 1 86 ? -8.143 -5.964 14.477 1.00 88.19 86 TRP A C 1
ATOM 744 O O . TRP A 1 86 ? -7.382 -5.725 15.411 1.00 88.19 86 TRP A O 1
ATOM 754 N N . GLU A 1 87 ? -9.358 -6.485 14.632 1.00 87.88 87 GLU A N 1
ATOM 755 C CA . GLU A 1 87 ? -9.930 -6.901 15.919 1.00 87.88 87 GLU A CA 1
ATOM 756 C C . GLU A 1 87 ? -9.348 -8.220 16.437 1.00 87.88 87 GLU A C 1
ATOM 758 O O . GLU A 1 87 ? -9.407 -8.476 17.637 1.00 87.88 87 GLU A O 1
ATOM 763 N N . LYS A 1 88 ? -8.741 -9.043 15.568 1.00 86.75 88 LYS A N 1
ATOM 764 C CA . LYS A 1 88 ? -8.035 -10.254 16.007 1.00 86.75 88 LYS A CA 1
ATOM 765 C C . LYS A 1 88 ? -6.953 -9.900 17.026 1.00 86.75 88 LYS A C 1
ATOM 767 O O . LYS A 1 88 ? -6.036 -9.130 16.730 1.00 86.75 88 LYS A O 1
ATOM 772 N N . GLU A 1 89 ? -7.036 -10.535 18.189 1.00 67.88 89 GLU A N 1
ATOM 773 C CA . GLU A 1 89 ? -6.153 -10.304 19.334 1.00 67.88 89 GLU A CA 1
ATOM 774 C C . GLU A 1 89 ? -4.676 -10.526 18.971 1.00 67.88 89 GLU A C 1
ATOM 776 O O . GLU A 1 89 ? -3.842 -9.662 19.231 1.00 67.88 89 GLU A O 1
ATOM 781 N N . GLU A 1 90 ? -4.371 -11.575 18.198 1.00 72.69 90 GLU A N 1
ATOM 782 C CA . GLU A 1 90 ? -3.025 -11.843 17.667 1.00 72.69 90 GLU A CA 1
ATOM 783 C C . GLU A 1 90 ? -2.447 -10.661 16.863 1.00 72.69 90 GLU A C 1
ATOM 785 O O . GLU A 1 90 ? -1.267 -10.314 16.982 1.00 72.69 90 GLU A O 1
ATOM 790 N N . THR A 1 91 ? -3.274 -9.999 16.045 1.00 73.12 91 THR A N 1
ATOM 791 C CA . THR A 1 91 ? -2.856 -8.840 15.243 1.00 73.12 91 THR A CA 1
ATOM 792 C C . THR A 1 91 ? -2.544 -7.644 16.148 1.00 73.12 91 THR A C 1
ATOM 794 O O . THR A 1 91 ? -1.571 -6.914 15.913 1.00 73.12 91 THR A O 1
ATOM 797 N N . ALA A 1 92 ? -3.361 -7.429 17.181 1.00 74.50 92 ALA A N 1
ATOM 798 C CA . ALA A 1 92 ? -3.191 -6.345 18.141 1.00 74.50 92 ALA A CA 1
ATOM 799 C C . ALA A 1 92 ? -1.941 -6.553 19.011 1.00 74.50 92 ALA A C 1
ATOM 801 O O . ALA A 1 92 ? -1.124 -5.635 19.147 1.00 74.50 92 ALA A O 1
ATOM 802 N N . GLU A 1 93 ? -1.739 -7.765 19.525 1.00 75.06 93 GLU A N 1
ATOM 803 C CA . GLU A 1 93 ? -0.572 -8.146 20.319 1.00 75.06 93 GLU A CA 1
ATOM 804 C C . GLU A 1 93 ? 0.722 -8.023 19.522 1.00 75.06 93 GLU A C 1
ATOM 806 O O . GLU A 1 93 ? 1.682 -7.399 19.983 1.00 75.06 93 GLU A O 1
ATOM 811 N N . MET A 1 94 ? 0.743 -8.539 18.289 1.00 76.62 94 MET A N 1
ATOM 812 C CA . MET A 1 94 ? 1.910 -8.440 17.419 1.00 76.62 94 MET A CA 1
ATOM 813 C C . MET A 1 94 ? 2.251 -6.972 17.126 1.00 76.62 94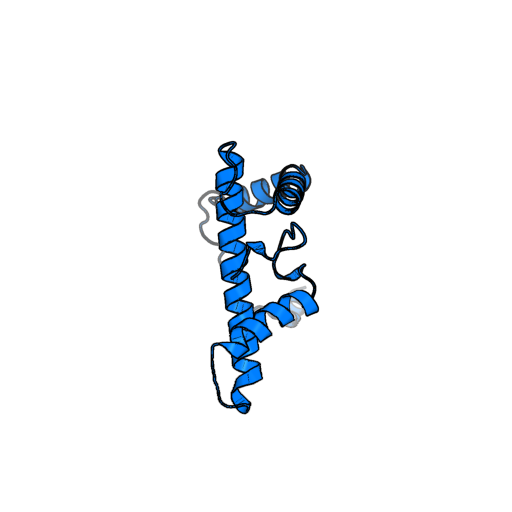 MET A C 1
ATOM 815 O O . MET A 1 94 ? 3.414 -6.567 17.202 1.00 76.62 94 MET A O 1
ATOM 819 N N . SER A 1 95 ? 1.237 -6.143 16.859 1.00 73.19 95 SER A N 1
ATOM 820 C CA . SER A 1 95 ? 1.419 -4.703 16.652 1.00 73.19 95 SER A CA 1
ATOM 821 C C . SER A 1 95 ? 1.946 -3.999 17.910 1.00 73.19 95 SER A C 1
ATOM 823 O O . SER A 1 95 ? 2.837 -3.154 17.805 1.00 73.19 95 SER A O 1
ATOM 825 N N . SER A 1 96 ? 1.424 -4.341 19.091 1.00 75.81 96 SER A N 1
ATOM 826 C CA . SER A 1 96 ? 1.854 -3.789 20.382 1.00 75.81 96 SER A CA 1
ATOM 827 C C . SER A 1 96 ? 3.299 -4.174 20.696 1.00 75.81 96 SER A C 1
ATOM 829 O O . SER A 1 96 ? 4.120 -3.308 21.001 1.00 75.81 96 SER A O 1
ATOM 831 N N . ARG A 1 97 ? 3.650 -5.455 20.526 1.00 81.50 97 ARG A N 1
ATOM 832 C CA . ARG A 1 97 ? 5.010 -5.974 20.714 1.00 81.50 97 ARG A CA 1
ATOM 833 C C . ARG A 1 97 ? 6.001 -5.292 19.776 1.00 81.50 97 ARG A C 1
ATOM 835 O O . ARG A 1 97 ? 7.028 -4.808 20.237 1.00 81.50 97 ARG A O 1
ATOM 842 N N . ASN A 1 98 ? 5.673 -5.178 18.488 1.00 79.00 98 ASN A N 1
ATOM 843 C CA . ASN A 1 98 ? 6.528 -4.485 17.522 1.00 79.00 98 ASN A CA 1
ATOM 844 C C . ASN A 1 98 ? 6.718 -3.008 17.873 1.00 79.00 98 ASN A C 1
ATOM 846 O O . ASN A 1 98 ? 7.839 -2.510 17.818 1.00 79.00 98 ASN A O 1
ATOM 850 N N . SER A 1 99 ? 5.653 -2.311 18.282 1.00 76.50 99 SER A N 1
ATOM 851 C CA . SER A 1 99 ? 5.769 -0.915 18.711 1.00 76.50 99 SER A CA 1
ATOM 852 C C . SER A 1 99 ? 6.615 -0.763 19.975 1.00 76.50 99 SER A C 1
ATOM 854 O O . SER A 1 99 ? 7.344 0.222 20.081 1.00 76.50 99 SER A O 1
ATOM 856 N N . LYS A 1 100 ? 6.504 -1.687 20.936 1.00 79.00 100 LYS A N 1
ATOM 857 C CA . LYS A 1 100 ? 7.320 -1.684 22.157 1.00 79.00 100 LYS A CA 1
ATOM 858 C C . LYS A 1 100 ? 8.787 -1.943 21.835 1.00 79.00 100 LYS A C 1
ATOM 860 O O . LYS A 1 100 ? 9.624 -1.194 22.315 1.00 79.00 100 LYS A O 1
ATOM 865 N N . ASN A 1 101 ? 9.084 -2.921 20.979 1.00 78.38 101 ASN A N 1
ATOM 866 C CA . ASN A 1 101 ? 10.448 -3.211 20.531 1.00 78.38 101 ASN A CA 1
ATOM 867 C C . ASN A 1 101 ? 11.060 -2.018 19.783 1.00 78.38 101 ASN A C 1
ATOM 869 O O . ASN A 1 101 ? 12.202 -1.658 20.029 1.00 78.38 101 ASN A O 1
ATOM 873 N N . TRP A 1 102 ? 10.292 -1.356 18.913 1.00 69.81 102 TRP A N 1
ATOM 874 C CA . TRP A 1 102 ? 10.771 -0.173 18.191 1.00 69.81 102 TRP A CA 1
ATOM 875 C C . TRP A 1 102 ? 11.064 1.014 19.115 1.00 69.81 102 TRP A C 1
ATOM 877 O O . TRP A 1 102 ? 12.023 1.748 18.908 1.00 69.81 102 TRP A O 1
ATOM 887 N N . LYS A 1 103 ? 10.221 1.224 20.131 1.00 72.19 103 LYS A N 1
ATOM 888 C CA . LYS A 1 103 ? 10.377 2.305 21.115 1.00 72.19 103 LYS A CA 1
ATOM 889 C C . LYS A 1 103 ? 11.217 1.898 22.328 1.00 72.19 103 LYS A C 1
ATOM 891 O O . LYS A 1 103 ? 11.270 2.655 23.294 1.00 72.19 103 LYS A O 1
ATOM 896 N N . SER A 1 104 ? 11.810 0.705 22.329 1.00 72.94 104 SER A N 1
ATOM 897 C CA . SER A 1 104 ? 12.591 0.251 23.472 1.00 72.94 104 SER A CA 1
ATOM 898 C C . SER A 1 104 ? 13.905 1.017 23.518 1.00 72.94 104 SER A C 1
ATOM 900 O O . SER A 1 104 ? 14.663 1.010 22.556 1.00 72.94 104 SER A O 1
ATOM 902 N N . ASP A 1 105 ? 14.191 1.629 24.660 1.00 68.69 105 ASP A N 1
ATOM 903 C CA . ASP A 1 105 ? 15.430 2.375 24.898 1.00 68.69 105 ASP A CA 1
ATOM 904 C C . ASP A 1 105 ? 16.632 1.448 25.186 1.00 68.69 105 ASP A C 1
ATOM 906 O O . ASP A 1 105 ? 17.668 1.879 25.668 1.00 68.69 105 ASP A O 1
ATOM 910 N N . HIS A 1 106 ? 16.504 0.130 24.970 1.00 72.00 106 HIS A N 1
ATOM 911 C CA . HIS A 1 106 ? 17.529 -0.877 25.298 1.00 72.00 106 HIS A CA 1
ATOM 912 C C . HIS A 1 106 ? 18.206 -0.695 26.682 1.00 72.00 106 HIS A C 1
ATOM 914 O O . HIS A 1 106 ? 19.357 -1.098 26.865 1.00 72.00 106 HIS A O 1
ATOM 920 N N . ALA A 1 107 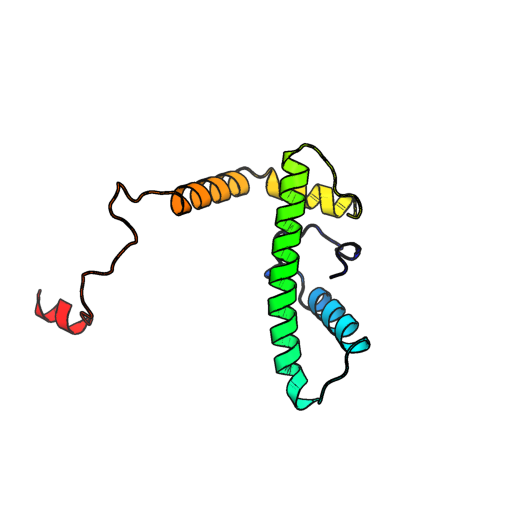? 17.488 -0.134 27.666 1.00 69.94 107 ALA A N 1
ATOM 921 C CA . ALA A 1 107 ? 18.011 0.291 28.972 1.00 69.94 107 ALA A CA 1
ATOM 922 C C . ALA A 1 107 ? 19.149 1.337 28.888 1.00 69.94 107 ALA A C 1
ATOM 924 O O . ALA A 1 107 ? 20.151 1.223 29.589 1.00 69.94 107 ALA A O 1
ATOM 925 N N . GLY A 1 108 ? 19.026 2.319 27.994 1.00 73.25 108 GLY A N 1
ATOM 926 C CA . GLY A 1 108 ? 20.021 3.364 27.745 1.00 73.25 108 GLY A CA 1
ATOM 927 C C . GLY A 1 108 ? 21.256 2.893 26.969 1.00 73.25 108 GLY A C 1
ATOM 928 O O . GLY A 1 108 ? 22.207 3.653 26.816 1.00 73.25 108 GLY A O 1
ATOM 929 N N . ARG A 1 109 ? 21.275 1.647 26.471 1.00 71.50 109 ARG A N 1
ATOM 930 C CA . ARG A 1 109 ? 22.438 1.067 25.765 1.00 71.50 109 ARG A CA 1
ATOM 931 C C . ARG A 1 109 ? 22.552 1.473 24.293 1.00 71.50 109 ARG A C 1
ATOM 933 O O . ARG A 1 109 ? 23.486 1.043 23.624 1.00 71.50 109 ARG A O 1
ATOM 940 N N . GLY A 1 110 ? 21.637 2.309 23.800 1.00 69.81 110 GLY A N 1
ATOM 941 C CA . GLY A 1 110 ? 21.643 2.793 22.422 1.00 69.81 110 GLY A CA 1
ATOM 942 C C . GLY A 1 110 ? 21.360 1.701 21.383 1.00 69.81 110 GLY A C 1
ATOM 943 O O . GLY A 1 110 ? 20.881 0.611 21.702 1.00 69.81 110 GLY A O 1
ATOM 944 N N . MET A 1 111 ? 21.623 2.019 20.112 1.00 69.31 111 MET A N 1
ATOM 945 C CA . MET A 1 111 ? 21.485 1.083 18.991 1.00 69.31 111 MET A CA 1
ATOM 946 C C . MET A 1 111 ? 22.425 -0.113 19.193 1.00 69.31 111 MET A C 1
ATOM 948 O O . MET A 1 111 ? 23.580 0.078 19.564 1.00 69.31 111 MET A O 1
ATOM 952 N N . TYR A 1 112 ? 21.962 -1.333 18.913 1.00 69.88 112 TYR A N 1
ATOM 953 C CA . TYR A 1 112 ? 22.823 -2.516 18.958 1.00 69.88 112 TYR A CA 1
ATOM 954 C C . TYR A 1 112 ? 24.049 -2.335 18.045 1.00 69.88 112 TYR A C 1
ATOM 956 O O . TYR A 1 112 ? 23.910 -2.187 16.830 1.00 69.88 112 TYR A O 1
ATOM 964 N N . VAL A 1 113 ? 25.243 -2.366 18.643 1.00 69.75 113 VAL A N 1
ATOM 965 C CA . VAL A 1 113 ? 26.536 -2.374 17.947 1.00 69.75 113 VAL A CA 1
ATOM 966 C C . VAL A 1 113 ? 27.115 -3.781 18.056 1.00 69.75 113 VAL A C 1
ATOM 968 O O . VAL A 1 113 ? 27.290 -4.313 19.153 1.00 69.75 113 VAL A O 1
ATOM 971 N N . HIS A 1 114 ? 27.387 -4.410 16.915 1.00 68.62 114 HIS A N 1
ATOM 972 C CA . HIS A 1 114 ? 28.020 -5.724 16.878 1.00 68.62 114 HIS A CA 1
ATOM 973 C C . HIS A 1 114 ? 29.505 -5.599 17.266 1.00 68.62 114 HIS A C 1
ATOM 975 O O . HIS A 1 114 ? 30.335 -5.217 16.445 1.00 68.62 114 HIS A O 1
ATOM 981 N N . ASN A 1 115 ? 29.839 -5.924 18.519 1.00 67.94 115 ASN A N 1
ATOM 982 C CA . ASN A 1 115 ? 31.188 -5.748 19.084 1.00 67.94 115 ASN A CA 1
ATOM 983 C C . ASN A 1 115 ? 32.133 -6.944 18.867 1.00 67.94 115 ASN A C 1
ATOM 985 O O . ASN A 1 115 ? 33.288 -6.888 19.272 1.00 67.94 115 ASN A O 1
ATOM 989 N N . LEU A 1 116 ? 31.669 -8.034 18.249 1.00 64.62 116 LEU A N 1
ATOM 990 C CA . LEU A 1 116 ? 32.420 -9.297 18.174 1.00 64.62 116 LEU A CA 1
ATOM 991 C C . LEU A 1 116 ? 33.440 -9.377 17.027 1.00 64.62 116 LEU A C 1
ATOM 993 O O . LEU A 1 116 ? 33.913 -10.468 16.711 1.00 64.62 116 LEU A O 1
ATOM 997 N N . GLY A 1 117 ? 33.776 -8.249 16.389 1.00 69.12 117 GLY A N 1
ATOM 998 C CA . GLY A 1 117 ? 34.611 -8.244 15.186 1.00 69.12 117 GLY A CA 1
ATOM 999 C C . GLY A 1 117 ? 34.069 -9.177 14.090 1.00 69.12 117 GLY A C 1
ATOM 1000 O O . GLY A 1 117 ? 33.011 -9.794 14.217 1.00 69.12 117 GLY A O 1
ATOM 1001 N N . ALA A 1 118 ? 34.777 -9.294 12.973 1.00 67.12 118 ALA A N 1
ATOM 1002 C CA . ALA A 1 118 ? 34.510 -10.364 12.018 1.00 67.12 118 ALA A CA 1
ATOM 1003 C C . ALA A 1 118 ? 35.264 -11.618 12.485 1.00 67.12 118 ALA A C 1
ATOM 1005 O O . ALA A 1 118 ? 36.403 -11.835 12.091 1.00 67.12 118 ALA A O 1
ATOM 1006 N N . CYS A 1 119 ? 34.664 -12.416 13.367 1.00 58.38 119 CYS A N 1
ATOM 1007 C CA . CYS A 1 119 ? 35.235 -13.699 13.778 1.00 58.38 119 CYS A CA 1
ATOM 1008 C C . CYS A 1 119 ? 34.564 -14.819 12.968 1.00 58.38 119 CYS A C 1
ATOM 1010 O O . CYS A 1 119 ? 33.368 -15.083 13.139 1.00 58.38 119 CYS A O 1
ATOM 1012 N N . SER A 1 120 ? 35.312 -15.427 12.044 1.00 66.50 120 SER A N 1
ATOM 1013 C CA . SER A 1 120 ? 34.835 -16.533 11.212 1.00 66.50 120 SER A CA 1
ATOM 1014 C C . SER A 1 120 ? 34.633 -17.796 12.065 1.00 66.50 120 SER A C 1
ATOM 1016 O O . SER A 1 120 ? 35.242 -17.949 13.121 1.00 66.50 120 SER A O 1
ATOM 1018 N N . MET A 1 121 ? 33.732 -18.690 11.640 1.00 66.56 121 MET A N 1
ATOM 1019 C CA . MET A 1 121 ? 33.464 -19.953 12.353 1.00 66.56 121 MET A CA 1
ATOM 1020 C C . MET A 1 121 ? 34.730 -20.790 12.630 1.00 66.56 121 MET A C 1
ATOM 1022 O O . MET A 1 121 ? 34.847 -21.259 13.756 1.00 66.56 121 MET A O 1
ATOM 1026 N N . PRO A 1 122 ? 35.708 -20.896 11.702 1.00 64.69 122 PRO A N 1
ATOM 1027 C CA . PRO A 1 122 ? 36.949 -21.628 11.963 1.00 64.69 122 PRO A CA 1
ATOM 1028 C C . PRO A 1 122 ? 37.747 -21.068 13.145 1.00 64.69 122 PRO A C 1
ATOM 1030 O O . PRO A 1 122 ? 38.264 -21.825 13.951 1.00 64.69 122 PRO A O 1
ATOM 1033 N N . THR A 1 123 ? 37.811 -19.740 13.299 1.00 61.69 123 THR A N 1
ATOM 1034 C CA . THR A 1 123 ? 38.557 -19.110 14.401 1.00 61.69 123 THR A CA 1
ATOM 1035 C C . THR A 1 123 ? 37.932 -19.408 15.765 1.00 61.69 123 THR A C 1
ATOM 1037 O O . THR A 1 123 ? 38.647 -19.461 16.752 1.00 61.69 123 THR A O 1
ATOM 1040 N N . LYS A 1 124 ? 36.613 -19.646 15.828 1.00 61.91 124 LYS A N 1
ATOM 1041 C CA . LYS A 1 124 ? 35.932 -20.044 17.073 1.00 61.91 124 LYS A CA 1
ATOM 1042 C C . LYS A 1 124 ? 36.169 -21.504 17.454 1.00 61.91 124 LYS A C 1
ATOM 1044 O O . LYS A 1 124 ? 36.055 -21.832 18.627 1.00 61.91 124 LYS A O 1
ATOM 1049 N N . GLU A 1 125 ? 36.428 -22.370 16.477 1.00 64.88 125 GLU A N 1
ATOM 1050 C CA . GLU A 1 125 ? 36.730 -23.788 16.715 1.00 64.88 125 GLU A CA 1
ATOM 1051 C C . GLU A 1 125 ? 38.166 -23.982 17.223 1.00 64.88 125 GLU A C 1
ATOM 1053 O O . GLU A 1 125 ? 38.402 -24.892 18.005 1.00 64.88 125 GLU A O 1
ATOM 1058 N N . ASP A 1 126 ? 39.094 -23.096 16.842 1.00 65.62 126 ASP A N 1
ATOM 1059 C CA . ASP A 1 126 ? 40.487 -23.072 17.329 1.00 65.62 126 ASP A CA 1
ATOM 1060 C C . ASP A 1 126 ? 40.619 -22.539 18.778 1.00 65.62 126 ASP A C 1
ATOM 1062 O O . ASP A 1 126 ? 41.633 -22.750 19.437 1.00 65.62 126 ASP A O 1
ATOM 1066 N N . GLU A 1 127 ? 39.599 -21.836 19.286 1.00 66.31 127 GLU A N 1
ATOM 1067 C CA . GLU A 1 127 ? 39.552 -21.274 20.649 1.00 66.31 127 GLU A CA 1
ATOM 1068 C C . GLU A 1 127 ? 38.900 -22.219 21.694 1.00 66.31 127 GLU A C 1
ATOM 1070 O O . GLU A 1 127 ? 38.736 -21.823 22.852 1.00 66.31 127 GLU A O 1
ATOM 1075 N N . LEU A 1 128 ? 38.523 -23.447 21.302 1.00 57.44 128 LEU A N 1
ATOM 1076 C CA . LEU A 1 128 ? 37.867 -24.485 22.124 1.00 57.44 128 LEU A CA 1
ATOM 1077 C C . LEU A 1 128 ? 38.820 -25.640 22.467 1.00 57.44 128 LEU A C 1
ATOM 1079 O O . LEU A 1 128 ? 38.748 -26.112 23.626 1.00 57.44 128 LEU A O 1
#

Radius of gyration: 21.69 Å; chains: 1; bounding box: 59×32×54 Å

Secondary structure (DSSP, 8-state):
--GGG-SS--SSGGGS-HHHHHHHHHHHHHH----GGGHHHHHHHHHHHHHHHHHHHHHHHHHHHHTT---TT--HHHHHHHHHHHH-HHHHHHHHHHHHHHT--GGGT-S----S-S--HHHHHTT-

Sequence (128 aa):
MMYSMLRFGYSKWSVIPSDERELWFRQFAQEFNWHSDLTETVSKKFNEKAMDSYTKQMNAWKTVWQKNKRPRFINGTVWEQLIAHWEKEETAEMSSRNSKNWKSDHAGRGMYVHNLGACSMPTKEDEL

pLDDT: mean 83.48, std 10.92, range [57.44, 96.12]

Foldseek 3Di:
DQQLPDPAQDPFLVPPDPVVLVVVVVVVCVVDDDDPVCSVVSSVVSSVVVRVVVVVVLVVQVVCVVVVHGDDRHDPRRNVRNVVVCPPPVNVVVVVVVVCVVPPCVVVPPDDDDPPPPDDPVNVVVVD